Protein AF-A0A6V8E1L3-F1 (afdb_monomer_lite)

Radius of gyration: 13.78 Å; chains: 1; bounding box: 33×15×3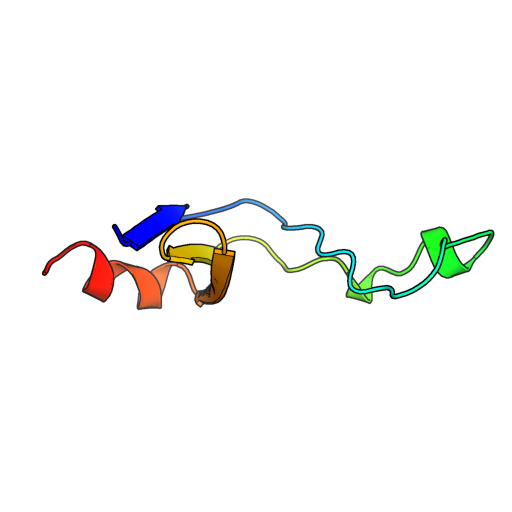6 Å

Sequence (60 aa):
MRTVLFNCGPIVSFDSDAPLVGQNMTNEDWLIADGKAIIVEGNQIAEIVDSKTALDDYSS

Structure (mmCIF, N/CA/C/O backbone):
data_AF-A0A6V8E1L3-F1
#
_entry.id   AF-A0A6V8E1L3-F1
#
loop_
_atom_site.group_PDB
_atom_site.id
_atom_site.type_symbol
_atom_site.label_atom_id
_atom_site.label_alt_id
_atom_site.label_comp_id
_atom_site.label_asym_id
_atom_site.label_entity_id
_atom_site.label_seq_id
_atom_site.pdbx_PDB_ins_code
_atom_site.Cartn_x
_atom_site.Cartn_y
_atom_site.Cartn_z
_atom_site.occupancy
_atom_site.B_iso_or_equiv
_atom_site.auth_seq_id
_atom_site.auth_comp_id
_atom_site.auth_asym_id
_atom_site.auth_atom_id
_atom_site.pdbx_PDB_model_num
ATOM 1 N N . MET A 1 1 ? -18.511 -3.862 4.997 1.00 77.88 1 MET A N 1
ATOM 2 C CA . MET A 1 1 ? -17.585 -4.091 6.125 1.00 77.88 1 MET A CA 1
ATOM 3 C C . MET A 1 1 ? -16.332 -3.295 5.813 1.00 77.88 1 MET A C 1
ATOM 5 O O . MET A 1 1 ? -15.826 -3.450 4.706 1.00 77.88 1 MET A O 1
ATOM 9 N N . ARG A 1 2 ? -15.931 -2.393 6.714 1.00 85.38 2 ARG A N 1
ATOM 10 C CA . ARG A 1 2 ? -14.696 -1.602 6.619 1.00 85.38 2 ARG A CA 1
ATOM 11 C C . ARG A 1 2 ? -13.628 -2.327 7.438 1.00 85.38 2 ARG A C 1
ATOM 13 O O . ARG A 1 2 ? -13.921 -2.787 8.541 1.00 85.38 2 ARG A O 1
ATOM 20 N N . THR A 1 3 ? -12.438 -2.495 6.882 1.00 90.44 3 THR A N 1
ATOM 21 C CA . THR A 1 3 ? -11.317 -3.210 7.499 1.00 90.44 3 THR A CA 1
ATOM 22 C C . THR A 1 3 ? -10.094 -2.313 7.466 1.00 90.44 3 THR A C 1
ATOM 24 O O . THR A 1 3 ? -9.782 -1.734 6.431 1.00 90.44 3 THR A O 1
ATOM 27 N N . VAL A 1 4 ? -9.398 -2.212 8.596 1.00 91.31 4 VAL A N 1
ATOM 28 C CA . VAL A 1 4 ? -8.216 -1.360 8.739 1.00 91.31 4 VAL A CA 1
ATOM 29 C C . VAL A 1 4 ? -7.005 -2.235 9.041 1.00 91.31 4 VAL A C 1
ATOM 31 O O . VAL A 1 4 ? -6.963 -2.927 10.057 1.00 91.31 4 VAL A O 1
ATOM 34 N N . LEU A 1 5 ? -6.010 -2.197 8.157 1.00 92.25 5 LEU A N 1
ATOM 35 C CA . LEU A 1 5 ? -4.679 -2.755 8.389 1.00 92.25 5 LEU A CA 1
ATOM 36 C C . LEU A 1 5 ? -3.824 -1.654 9.017 1.00 92.25 5 LEU A C 1
ATOM 38 O O . LEU A 1 5 ? -3.349 -0.759 8.322 1.00 92.25 5 LEU A O 1
ATOM 42 N N . PHE A 1 6 ? -3.685 -1.685 10.338 1.00 93.06 6 PHE A N 1
ATOM 43 C CA . PHE A 1 6 ? -3.050 -0.619 11.112 1.00 93.06 6 PHE A CA 1
ATOM 44 C C . PHE A 1 6 ? -1.544 -0.838 11.305 1.00 93.06 6 PHE A C 1
ATOM 46 O O . PHE A 1 6 ? -1.112 -1.970 11.518 1.00 93.06 6 PHE A O 1
ATOM 53 N N . ASN A 1 7 ? -0.767 0.254 11.329 1.00 92.44 7 ASN A N 1
ATOM 54 C CA . ASN A 1 7 ? 0.675 0.251 11.600 1.00 92.44 7 ASN A CA 1
ATOM 55 C C . ASN A 1 7 ? 1.449 -0.702 10.678 1.00 92.44 7 ASN A C 1
ATOM 57 O O . ASN A 1 7 ? 2.211 -1.561 11.128 1.00 92.44 7 AS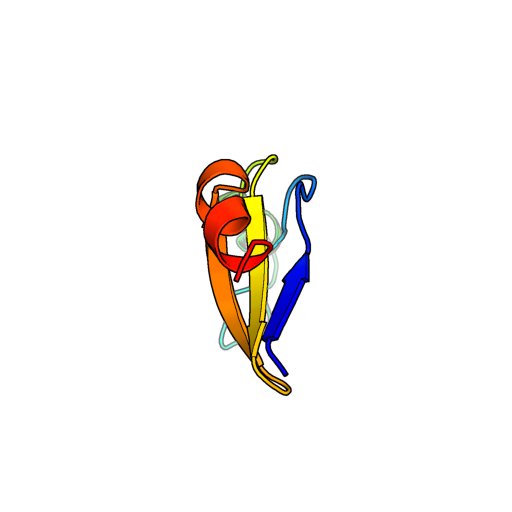N A O 1
ATOM 61 N N . CYS A 1 8 ? 1.217 -0.557 9.375 1.00 93.31 8 CYS A N 1
ATOM 62 C CA . CYS A 1 8 ? 1.945 -1.310 8.371 1.00 93.31 8 CYS A CA 1
ATOM 63 C C . CYS A 1 8 ? 3.420 -0.879 8.358 1.00 93.31 8 CYS A C 1
ATOM 65 O O . CYS A 1 8 ? 3.748 0.295 8.559 1.00 93.31 8 CYS A O 1
ATOM 67 N N . GLY A 1 9 ? 4.309 -1.836 8.077 1.00 93.19 9 GLY A N 1
ATOM 68 C CA . GLY A 1 9 ? 5.662 -1.519 7.617 1.00 93.19 9 GLY A CA 1
ATOM 69 C C . GLY A 1 9 ? 5.631 -0.835 6.241 1.00 93.19 9 GLY A C 1
ATOM 70 O O . GLY A 1 9 ? 4.560 -0.433 5.785 1.00 93.19 9 GLY A O 1
ATOM 71 N N . PRO A 1 10 ? 6.776 -0.716 5.550 1.00 93.06 10 PRO A N 1
ATOM 72 C CA . PRO A 1 10 ? 6.805 -0.147 4.207 1.00 93.06 10 PRO A CA 1
ATOM 73 C C . PRO A 1 10 ? 5.821 -0.864 3.273 1.00 93.06 10 PRO A C 1
ATOM 75 O O . PRO A 1 10 ? 5.788 -2.097 3.230 1.00 93.06 10 PRO A O 1
ATOM 78 N N . ILE A 1 11 ? 5.019 -0.096 2.538 1.00 93.81 11 ILE A N 1
ATOM 79 C CA . ILE A 1 11 ? 4.026 -0.620 1.594 1.00 93.81 11 ILE A CA 1
ATOM 80 C C . ILE A 1 11 ? 4.568 -0.412 0.185 1.00 93.81 11 ILE A C 1
ATOM 82 O O . ILE A 1 11 ? 4.948 0.696 -0.182 1.00 93.81 11 ILE A O 1
ATOM 86 N N . VAL A 1 12 ? 4.574 -1.476 -0.614 1.00 91.19 12 VAL A N 1
ATOM 87 C CA . VAL A 1 12 ? 4.902 -1.391 -2.040 1.00 91.19 12 VAL A CA 1
ATOM 88 C C . VAL A 1 12 ? 3.597 -1.293 -2.823 1.00 91.19 12 VAL A C 1
ATOM 90 O O . VAL A 1 12 ? 2.812 -2.242 -2.820 1.00 91.19 12 VAL A O 1
ATOM 93 N N . SER A 1 13 ? 3.360 -0.158 -3.479 1.00 88.19 13 SER A N 1
ATOM 94 C CA . SER A 1 13 ? 2.173 0.070 -4.307 1.00 88.19 13 SER A CA 1
ATOM 95 C C . SER A 1 13 ? 2.560 0.138 -5.779 1.00 88.19 13 SER A C 1
ATOM 97 O O . SER A 1 13 ? 3.104 1.137 -6.243 1.00 88.19 13 SER A O 1
ATOM 99 N N . PHE A 1 14 ? 2.267 -0.929 -6.522 1.00 84.81 14 PHE A N 1
ATOM 100 C CA . PHE A 1 14 ? 2.472 -0.962 -7.967 1.00 84.81 14 PHE A CA 1
ATOM 101 C C . PHE A 1 14 ? 1.294 -0.292 -8.667 1.00 84.81 14 PHE A C 1
ATOM 103 O O . PHE A 1 14 ? 0.272 -0.929 -8.910 1.00 84.81 14 PHE A O 1
ATOM 110 N N . ASP A 1 15 ? 1.453 0.983 -8.997 1.00 77.00 15 ASP A N 1
ATOM 111 C CA . ASP A 1 15 ? 0.501 1.705 -9.837 1.00 77.00 15 ASP A CA 1
ATOM 112 C C . ASP A 1 15 ? 1.048 1.767 -11.267 1.00 77.00 15 ASP A C 1
ATOM 114 O O . ASP A 1 15 ? 1.747 2.701 -11.664 1.00 77.00 15 ASP A O 1
ATOM 118 N N . SER A 1 16 ? 0.862 0.677 -12.016 1.00 85.88 16 SER A N 1
ATOM 119 C CA . SER A 1 16 ? 1.263 0.615 -13.419 1.00 85.88 16 SER A CA 1
ATOM 120 C C . SER A 1 16 ? 0.248 -0.149 -14.254 1.00 85.88 16 SER A C 1
ATOM 122 O O . SER A 1 16 ? -0.053 -1.311 -13.983 1.00 85.88 16 SER A O 1
ATOM 124 N N . ASP A 1 17 ? -0.204 0.489 -15.331 1.00 86.88 17 ASP A N 1
ATOM 125 C CA . ASP A 1 17 ? -1.138 -0.091 -16.300 1.00 86.88 17 ASP A CA 1
ATOM 126 C C . ASP A 1 17 ? -0.469 -1.078 -17.277 1.00 86.88 17 ASP A C 1
ATOM 128 O O . ASP A 1 17 ? -1.122 -1.634 -18.163 1.00 86.88 17 ASP A O 1
ATOM 132 N N . ALA A 1 18 ? 0.847 -1.290 -17.159 1.00 88.50 18 ALA A N 1
ATOM 133 C CA . ALA A 1 18 ? 1.616 -2.153 -18.045 1.00 88.50 18 ALA A CA 1
ATOM 134 C C . ALA A 1 18 ? 2.730 -2.904 -17.294 1.00 88.50 18 ALA A C 1
ATOM 136 O O . ALA A 1 18 ? 3.181 -2.469 -16.236 1.00 88.50 18 ALA A O 1
ATOM 137 N N . PRO A 1 19 ? 3.231 -4.025 -17.845 1.00 88.75 19 PRO A N 1
ATOM 138 C CA . PRO A 1 19 ? 4.378 -4.714 -17.273 1.00 88.75 19 PRO A CA 1
ATOM 139 C C . PRO A 1 19 ? 5.606 -3.804 -17.187 1.00 88.75 19 PRO A C 1
ATOM 141 O O . PRO A 1 19 ? 6.015 -3.173 -18.164 1.00 88.75 19 PRO A O 1
ATOM 144 N N . LEU A 1 20 ? 6.228 -3.790 -16.015 1.00 88.88 20 LEU A N 1
ATOM 145 C CA . LEU A 1 20 ? 7.425 -3.008 -15.739 1.00 88.88 20 LEU A CA 1
ATOM 146 C C . LEU A 1 20 ? 8.664 -3.831 -16.091 1.00 88.88 20 LEU A C 1
ATOM 148 O O . LEU A 1 20 ? 8.772 -4.997 -15.711 1.00 88.88 20 LEU A O 1
ATOM 152 N N . VAL A 1 21 ? 9.600 -3.231 -16.828 1.00 89.88 21 VAL A N 1
ATOM 153 C CA . VAL A 1 21 ? 10.806 -3.913 -17.321 1.00 89.88 21 VAL A CA 1
ATOM 154 C C . VAL A 1 21 ? 12.054 -3.046 -17.172 1.00 89.88 21 VAL A C 1
ATOM 156 O O . VAL A 1 21 ? 11.995 -1.818 -17.254 1.00 89.88 21 VAL A O 1
ATOM 159 N N . GLY A 1 22 ? 13.207 -3.694 -16.992 1.00 90.88 22 GLY A N 1
ATOM 160 C CA . GLY A 1 22 ? 14.508 -3.024 -16.933 1.00 90.88 22 GLY A CA 1
ATOM 161 C C . GLY A 1 22 ? 14.607 -2.031 -15.772 1.00 90.88 22 GLY A C 1
ATOM 162 O O . GLY A 1 22 ? 14.201 -2.340 -14.657 1.00 90.88 22 GLY A O 1
ATOM 163 N N . GLN A 1 23 ? 15.130 -0.832 -16.044 1.00 86.31 23 GLN A N 1
ATOM 164 C CA . GLN A 1 23 ? 15.315 0.228 -15.038 1.00 86.31 23 GLN A CA 1
ATOM 165 C C . GLN A 1 23 ? 14.004 0.674 -14.380 1.00 86.31 23 GLN A C 1
ATOM 167 O O . GLN A 1 23 ? 14.009 1.162 -13.257 1.00 86.31 23 GLN A O 1
ATOM 172 N N . ASN A 1 24 ? 12.862 0.456 -15.036 1.00 84.81 24 ASN A N 1
ATOM 173 C CA . ASN A 1 24 ? 11.575 0.807 -14.447 1.00 84.81 24 ASN A CA 1
ATOM 174 C C . ASN A 1 24 ? 11.221 -0.099 -13.259 1.00 84.81 24 ASN A C 1
ATOM 176 O O . ASN A 1 24 ? 10.390 0.288 -12.457 1.00 84.81 24 ASN A O 1
ATOM 180 N N . MET A 1 25 ? 11.847 -1.275 -13.104 1.00 85.12 25 MET A N 1
ATOM 181 C CA . MET A 1 25 ? 11.610 -2.168 -11.959 1.00 85.12 25 MET A CA 1
ATOM 182 C C . MET A 1 25 ? 12.231 -1.667 -10.648 1.00 85.12 25 MET A C 1
ATOM 184 O O . MET A 1 25 ? 11.904 -2.195 -9.590 1.00 85.12 25 MET A O 1
ATOM 188 N N . THR A 1 26 ? 13.134 -0.686 -10.707 1.00 86.81 26 THR A N 1
ATOM 189 C CA . THR A 1 26 ? 13.837 -0.137 -9.538 1.00 86.81 26 THR A CA 1
ATOM 190 C C . THR A 1 26 ? 13.286 1.226 -9.127 1.00 86.81 26 THR A C 1
ATOM 192 O O . THR A 1 26 ? 14.015 2.028 -8.550 1.00 86.81 26 THR A O 1
ATOM 195 N N . ASN A 1 27 ? 12.028 1.526 -9.466 1.00 84.31 27 ASN A N 1
ATOM 196 C CA . ASN A 1 27 ? 11.412 2.787 -9.083 1.00 84.31 27 ASN A CA 1
ATOM 197 C C . ASN A 1 27 ? 11.086 2.794 -7.579 1.00 84.31 27 ASN A C 1
ATOM 199 O O . ASN A 1 27 ? 10.199 2.071 -7.125 1.00 84.31 27 ASN A O 1
ATOM 203 N N . GLU A 1 28 ? 11.804 3.616 -6.815 1.00 85.44 28 GLU A N 1
ATOM 204 C CA . GLU A 1 28 ? 11.588 3.776 -5.374 1.00 85.44 28 GLU A CA 1
ATOM 205 C C . GLU A 1 28 ? 10.329 4.593 -5.046 1.00 85.44 28 GLU A C 1
ATOM 207 O O . GLU A 1 28 ? 9.838 4.504 -3.925 1.00 85.44 28 GLU A O 1
ATOM 212 N N . ASP A 1 29 ? 9.735 5.304 -6.013 1.00 85.06 29 ASP A N 1
ATOM 213 C CA . ASP A 1 29 ? 8.502 6.081 -5.806 1.00 85.06 29 ASP A CA 1
ATOM 214 C C . ASP A 1 29 ? 7.286 5.194 -5.466 1.00 85.06 29 ASP A C 1
ATOM 216 O O . ASP A 1 29 ? 6.267 5.680 -4.980 1.00 85.06 29 ASP A O 1
ATOM 220 N N . TRP A 1 30 ? 7.3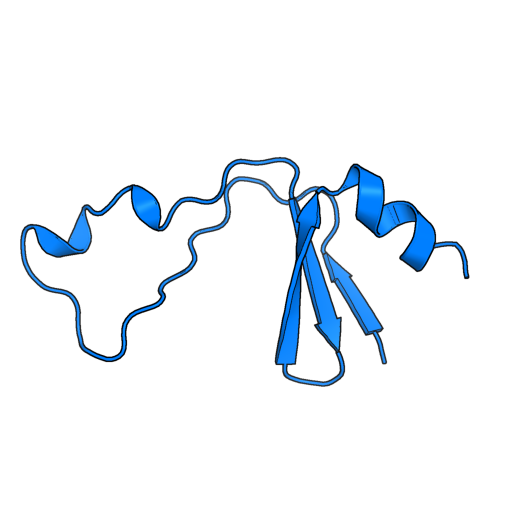81 3.878 -5.690 1.00 87.69 30 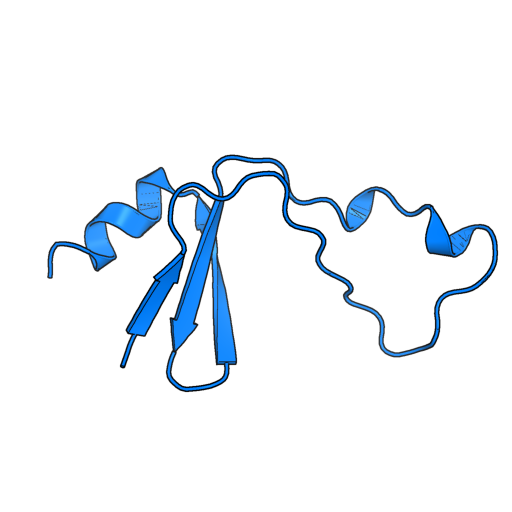TRP A N 1
ATOM 221 C CA . TRP A 1 30 ? 6.358 2.904 -5.287 1.00 87.69 30 TRP A CA 1
ATOM 222 C C 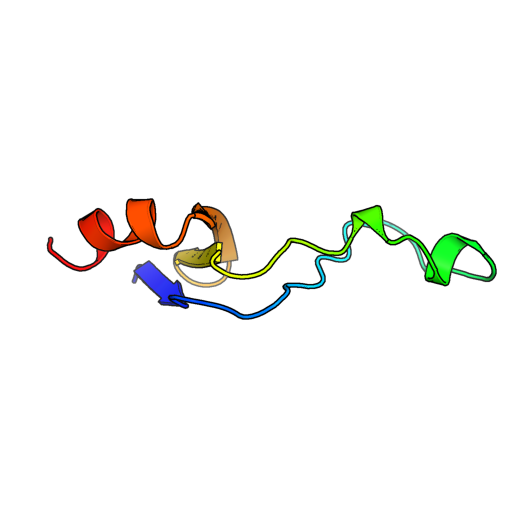. TRP A 1 30 ? 6.428 2.511 -3.812 1.00 87.69 30 TRP A C 1
ATOM 224 O O . TRP A 1 30 ? 5.552 1.789 -3.325 1.00 87.69 30 TRP A O 1
ATOM 234 N N . LEU A 1 31 ? 7.474 2.941 -3.107 1.00 90.75 31 LEU A N 1
ATOM 235 C CA . LEU A 1 31 ? 7.655 2.682 -1.690 1.00 90.75 31 LEU A CA 1
ATOM 236 C C . LEU A 1 31 ? 6.955 3.767 -0.883 1.00 90.75 31 LEU A C 1
ATOM 238 O O . LEU A 1 31 ? 7.414 4.900 -0.757 1.00 90.75 31 LEU A O 1
ATOM 242 N N . ILE A 1 32 ? 5.851 3.383 -0.262 1.00 91.94 32 ILE A N 1
ATOM 243 C CA . ILE A 1 32 ? 5.221 4.179 0.777 1.00 91.94 32 ILE A CA 1
ATOM 244 C C . ILE A 1 32 ? 5.924 3.829 2.092 1.00 91.94 32 ILE A C 1
ATOM 246 O O . ILE A 1 32 ? 6.046 2.655 2.453 1.00 91.94 32 ILE A O 1
ATOM 250 N N . ALA A 1 33 ? 6.401 4.858 2.795 1.00 92.19 33 ALA A N 1
ATOM 251 C CA . ALA A 1 33 ? 7.087 4.713 4.077 1.00 92.19 33 ALA A CA 1
ATOM 252 C C . ALA A 1 33 ? 6.234 3.970 5.124 1.00 92.19 33 ALA A C 1
ATOM 254 O O . ALA A 1 33 ? 5.018 3.827 4.983 1.00 92.19 33 ALA A O 1
ATOM 255 N N . ASP A 1 34 ? 6.887 3.503 6.185 1.00 93.69 34 ASP A N 1
ATOM 256 C CA . ASP A 1 34 ? 6.221 2.820 7.291 1.00 93.69 34 ASP A CA 1
ATOM 257 C C . ASP A 1 34 ? 5.236 3.720 8.064 1.00 93.69 34 ASP A C 1
ATOM 259 O O . ASP A 1 34 ? 5.103 4.927 7.838 1.00 93.69 34 ASP A O 1
ATOM 263 N N . GLY A 1 35 ? 4.470 3.101 8.967 1.00 92.19 35 GLY A N 1
ATOM 264 C CA . GLY A 1 35 ? 3.536 3.814 9.838 1.00 92.19 35 GLY A CA 1
ATOM 265 C C . GLY A 1 35 ? 2.234 4.227 9.150 1.00 92.19 35 GLY A C 1
ATOM 266 O O . GLY A 1 35 ? 1.424 4.946 9.744 1.00 92.19 35 GLY A O 1
ATOM 267 N N . LYS A 1 36 ? 1.973 3.741 7.934 1.00 94.38 36 LYS A N 1
ATOM 268 C CA . LYS A 1 36 ? 0.691 3.913 7.238 1.00 94.38 36 LYS A CA 1
ATOM 269 C C . LYS A 1 36 ? -0.319 2.828 7.605 1.00 94.38 36 LYS A C 1
ATOM 271 O O . LYS A 1 36 ? 0.039 1.752 8.085 1.00 94.38 36 LYS A O 1
ATOM 276 N N . ALA A 1 37 ? -1.588 3.131 7.375 1.00 94.25 37 ALA A N 1
ATOM 277 C CA . ALA A 1 37 ? -2.696 2.202 7.468 1.00 94.25 37 ALA A CA 1
ATOM 278 C C . ALA A 1 37 ? -3.371 2.053 6.103 1.00 94.25 37 ALA A C 1
ATOM 280 O O . ALA A 1 37 ? -3.513 3.030 5.368 1.00 94.25 37 ALA A O 1
ATOM 281 N N . ILE A 1 38 ? -3.792 0.829 5.782 1.00 94.00 38 ILE A N 1
ATOM 282 C CA . ILE A 1 38 ? -4.570 0.530 4.575 1.00 94.00 38 ILE A CA 1
ATOM 283 C C . ILE A 1 38 ? -6.016 0.315 4.997 1.00 94.00 38 ILE A C 1
ATOM 285 O O . ILE A 1 38 ? -6.305 -0.529 5.850 1.00 94.00 38 ILE A O 1
ATOM 289 N N . ILE A 1 39 ? -6.919 1.065 4.383 1.00 92.50 39 ILE A N 1
ATOM 290 C CA . ILE A 1 39 ? -8.349 0.989 4.641 1.00 92.50 39 ILE A CA 1
ATOM 291 C C . ILE A 1 39 ? -8.999 0.274 3.461 1.00 92.50 39 ILE A C 1
ATOM 293 O O . ILE A 1 39 ? -8.868 0.676 2.304 1.00 92.50 39 ILE A O 1
ATOM 297 N N . VAL A 1 40 ? -9.692 -0.816 3.768 1.00 93.44 40 VAL A N 1
ATOM 298 C CA . VAL A 1 40 ? -10.382 -1.672 2.805 1.00 93.44 40 VAL A CA 1
ATOM 299 C C . VAL A 1 40 ? -11.878 -1.573 3.053 1.00 93.44 40 VAL A C 1
ATOM 301 O O . VAL A 1 40 ? -12.351 -1.794 4.168 1.00 93.44 40 VAL A O 1
ATOM 304 N N . GLU A 1 41 ? -12.638 -1.282 2.004 1.00 92.62 41 GLU A N 1
ATOM 305 C CA . GLU A 1 41 ? -14.095 -1.258 2.049 1.00 92.62 41 GLU A CA 1
ATOM 306 C C . GLU A 1 41 ? -14.671 -2.307 1.103 1.00 92.62 41 GLU A C 1
ATOM 308 O O . GLU A 1 41 ? -14.524 -2.247 -0.120 1.00 92.62 41 GLU A O 1
ATOM 313 N N . GLY A 1 42 ? -15.331 -3.316 1.678 1.00 90.81 42 GLY A N 1
ATOM 314 C CA . GLY A 1 42 ? -15.783 -4.469 0.903 1.00 90.81 42 GLY A CA 1
ATOM 315 C C . GLY A 1 42 ? -14.592 -5.224 0.309 1.00 90.81 42 GLY A C 1
ATOM 316 O O . GLY A 1 42 ? -13.819 -5.817 1.054 1.00 90.81 42 GLY A O 1
ATOM 317 N N . ASN A 1 43 ? -14.453 -5.192 -1.019 1.00 92.69 43 ASN A N 1
ATOM 318 C CA . ASN A 1 43 ? -13.405 -5.912 -1.758 1.00 92.69 43 ASN A CA 1
ATOM 319 C C . ASN A 1 43 ? -12.386 -4.970 -2.427 1.00 92.69 43 ASN A C 1
ATOM 321 O O . ASN A 1 43 ? -11.733 -5.370 -3.389 1.00 92.69 43 ASN A O 1
ATOM 325 N N . GLN A 1 44 ? -12.286 -3.715 -1.981 1.00 93.69 44 GLN A N 1
ATOM 326 C CA . GLN A 1 44 ? -11.441 -2.698 -2.612 1.00 93.69 44 GLN A CA 1
ATOM 327 C C . GLN A 1 44 ? -10.623 -1.938 -1.569 1.00 93.69 44 GLN A C 1
ATOM 329 O O . GLN A 1 44 ? -11.099 -1.690 -0.461 1.00 93.69 44 GLN A O 1
ATOM 334 N N . ILE A 1 45 ? -9.400 -1.552 -1.938 1.00 93.25 45 ILE A N 1
ATOM 335 C CA . ILE A 1 45 ? -8.614 -0.588 -1.163 1.00 93.25 45 ILE A CA 1
ATOM 336 C C . ILE A 1 45 ? -9.260 0.780 -1.382 1.00 93.25 45 ILE A C 1
ATOM 338 O O . ILE A 1 45 ? -9.327 1.247 -2.516 1.00 93.25 45 ILE A O 1
ATOM 342 N N . ALA A 1 46 ? -9.763 1.389 -0.313 1.00 93.00 46 ALA A N 1
ATOM 343 C CA . ALA A 1 46 ? -10.389 2.704 -0.369 1.00 93.00 46 ALA A CA 1
ATOM 344 C C . ALA A 1 46 ? -9.337 3.812 -0.265 1.00 93.00 46 ALA A C 1
ATOM 346 O O . ALA A 1 46 ? -9.346 4.758 -1.048 1.00 93.00 46 ALA A O 1
ATOM 347 N N . GLU A 1 47 ? -8.414 3.678 0.688 1.00 92.19 47 GLU A N 1
ATOM 348 C CA . GLU A 1 47 ? -7.404 4.695 0.971 1.00 92.19 47 GLU A CA 1
ATOM 349 C C . GLU A 1 47 ? -6.195 4.113 1.721 1.00 92.19 47 GLU A C 1
ATOM 351 O O . GLU A 1 47 ? -6.282 3.086 2.404 1.00 92.19 47 GLU A O 1
ATOM 356 N N . ILE A 1 48 ? -5.055 4.796 1.590 1.00 92.56 48 ILE A N 1
ATOM 357 C CA . ILE A 1 48 ? -3.850 4.572 2.392 1.00 92.56 48 ILE A CA 1
ATOM 358 C C . ILE A 1 48 ? -3.557 5.882 3.117 1.00 92.56 48 ILE A C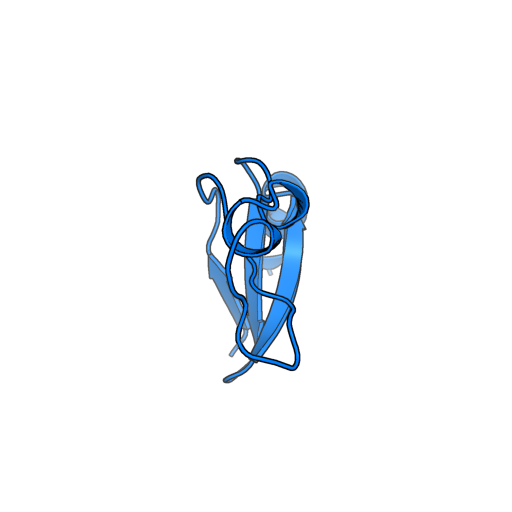 1
ATOM 360 O O . ILE A 1 48 ? -3.303 6.905 2.484 1.00 92.56 48 ILE A O 1
ATOM 364 N N . VAL A 1 49 ? -3.603 5.853 4.444 1.00 92.88 49 VAL A N 1
ATOM 365 C CA . VAL A 1 49 ? -3.499 7.046 5.298 1.00 92.88 49 VAL A CA 1
ATOM 366 C C . VAL A 1 49 ? -2.445 6.845 6.381 1.00 92.88 49 VAL A C 1
ATOM 368 O O . VAL A 1 49 ? -1.907 5.752 6.548 1.00 92.88 49 VAL A O 1
ATOM 371 N N . ASP A 1 50 ? -2.113 7.889 7.138 1.00 93.75 50 ASP A N 1
ATOM 372 C CA . ASP A 1 50 ? -1.284 7.722 8.331 1.00 93.75 50 ASP A CA 1
ATOM 373 C C . ASP A 1 50 ? -2.010 6.879 9.381 1.00 93.75 50 ASP A C 1
ATOM 375 O O . ASP A 1 50 ? -3.188 7.088 9.662 1.00 93.75 50 ASP A O 1
ATOM 379 N N . SER A 1 51 ? -1.303 5.945 10.026 1.00 91.12 51 SER A N 1
ATOM 380 C CA . SER A 1 51 ? -1.944 5.083 11.029 1.00 91.12 51 SER A CA 1
ATOM 381 C C . SER A 1 51 ? -2.592 5.914 12.130 1.00 91.12 51 SER A C 1
ATOM 383 O O . SER A 1 51 ? -3.715 5.652 12.528 1.00 91.12 51 SER A O 1
ATOM 385 N N . LYS A 1 52 ? -1.949 7.002 12.563 1.00 87.81 52 LYS A N 1
ATOM 386 C CA . LYS A 1 52 ? -2.492 7.868 13.618 1.00 87.81 52 LYS A CA 1
ATOM 387 C C . LYS A 1 52 ? -3.871 8.450 13.289 1.00 87.81 52 LYS A C 1
ATOM 389 O O . LYS A 1 52 ? -4.642 8.656 14.215 1.00 87.81 52 LYS A O 1
ATOM 394 N N . THR A 1 53 ? -4.176 8.693 12.014 1.00 85.75 53 THR A N 1
ATOM 395 C CA . THR A 1 53 ? -5.479 9.223 11.583 1.00 85.75 53 THR A CA 1
ATOM 396 C C . THR A 1 53 ? -6.518 8.119 11.373 1.00 85.75 53 THR A C 1
ATOM 398 O O . THR A 1 53 ? -7.706 8.393 11.435 1.00 85.75 53 THR A O 1
ATOM 401 N N . ALA A 1 54 ? -6.092 6.865 11.185 1.00 82.75 54 ALA A N 1
ATOM 402 C CA . ALA A 1 54 ? -6.981 5.708 11.035 1.00 82.75 54 ALA A CA 1
ATOM 403 C C . ALA A 1 54 ? -7.525 5.148 12.371 1.00 82.75 54 ALA A C 1
ATOM 405 O O . ALA A 1 54 ? -8.342 4.231 12.368 1.00 82.75 54 ALA A O 1
ATOM 406 N N . LEU A 1 55 ? -7.064 5.657 13.522 1.00 70.00 55 LEU A N 1
ATOM 407 C CA . LEU A 1 55 ? -7.545 5.250 14.856 1.00 70.00 55 LEU A CA 1
ATOM 408 C C . LEU A 1 55 ? -8.985 5.696 15.137 1.00 70.00 55 LEU A C 1
ATOM 410 O O . LEU A 1 55 ? -9.717 4.991 15.838 1.00 70.00 55 LEU A O 1
ATOM 414 N N . ASP A 1 56 ? -9.388 6.836 14.576 1.00 63.84 56 ASP A N 1
ATOM 415 C CA . ASP A 1 56 ? -10.744 7.370 14.734 1.00 63.84 56 ASP A CA 1
ATOM 416 C C . ASP A 1 56 ? -11.781 6.414 14.111 1.00 63.84 56 ASP A C 1
ATOM 418 O O . ASP A 1 56 ? -12.860 6.203 14.669 1.00 63.84 56 ASP A O 1
ATOM 422 N N . ASP A 1 57 ? -11.397 5.715 13.038 1.00 59.16 57 ASP A N 1
ATOM 423 C CA . ASP A 1 57 ? -12.224 4.701 12.374 1.00 59.16 57 ASP A CA 1
ATOM 424 C C . ASP A 1 57 ? -12.362 3.391 13.162 1.00 59.16 57 ASP A C 1
ATOM 426 O O . ASP A 1 57 ? -13.307 2.637 12.943 1.00 59.16 57 ASP A O 1
ATOM 430 N N . TYR A 1 58 ? -11.429 3.089 14.071 1.00 57.38 58 TYR A N 1
ATOM 431 C CA . TYR A 1 58 ? -11.489 1.885 14.911 1.00 57.38 58 TYR A CA 1
ATOM 432 C C . TYR A 1 58 ? -12.412 2.068 16.127 1.00 57.38 58 TYR A C 1
ATOM 434 O O . TYR A 1 58 ? -12.800 1.095 16.771 1.00 57.38 58 TYR A O 1
ATOM 442 N N . SER A 1 59 ? -12.718 3.322 16.467 1.00 52.47 59 SER A N 1
ATOM 443 C CA . SER A 1 59 ? -13.360 3.714 17.728 1.00 52.47 59 SER A CA 1
ATOM 444 C C . SER A 1 59 ? -14.854 4.054 17.586 1.00 52.47 59 SER A C 1
ATOM 446 O O . SER A 1 59 ? -15.450 4.547 18.545 1.00 52.47 59 SER A O 1
ATOM 448 N N . SER A 1 60 ? -15.440 3.804 16.409 1.00 48.84 60 SER A N 1
ATOM 449 C CA . SER A 1 60 ? -16.843 4.077 16.046 1.00 48.84 60 SER A CA 1
ATOM 450 C C . SER A 1 60 ? -17.677 2.797 15.989 1.00 48.84 60 SER A C 1
ATOM 452 O O . SER A 1 60 ? -18.845 2.836 16.438 1.00 48.84 60 SER A O 1
#

Secondary structure (DSSP, 8-state):
-EEEEEEES-EE----SS---GGGGG-GGGEEPSSEEEEEETTEEEEEEEHHHHTGGG--

Foldseek 3Di:
DKDKAAFAAWDQADPDPDDQDDPSVPDCVRTDHTQWMFIDDDHDGPDIGHRVVCVVVVVD

pLDDT: mean 86.64, std 10.33, range [48.84, 94.38]